Protein AF-A0A7S3IMZ7-F1 (afdb_monomer_lite)

Radius of gyration: 21.77 Å; chains: 1; bounding box: 52×44×60 Å

Sequence (100 aa):
LYITGSLITANIFANVTVIISNINSRTQKQQENLNLANTTMCNMLLPEHLRDDIREFLVTTQNNLDNQNELDHFMQMISPSLRNRVTKHIFIKAIQSNPI

InterPro domains:
  IPR018490 Cyclic nucleotide-binding domain superfamily [SSF51206] (24-100)

Structure (mmCIF, N/CA/C/O backbone):
data_AF-A0A7S3IMZ7-F1
#
_entry.id   AF-A0A7S3IMZ7-F1
#
loop_
_atom_site.group_PDB
_atom_site.id
_atom_site.type_symbol
_atom_site.label_atom_id
_atom_site.label_alt_id
_atom_site.label_comp_id
_atom_site.label_asym_id
_atom_site.label_entity_id
_atom_site.label_seq_id
_atom_site.pdbx_PDB_ins_code
_atom_site.Cartn_x
_atom_site.Cartn_y
_atom_site.Cartn_z
_atom_site.occupancy
_atom_site.B_iso_or_equiv
_atom_site.auth_seq_id
_atom_site.auth_comp_id
_atom_site.auth_asym_id
_atom_site.auth_atom_id
_atom_site.pdbx_PDB_model_num
ATOM 1 N N . LEU A 1 1 ? 17.979 3.706 -40.938 1.00 61.44 1 LEU A N 1
ATOM 2 C CA . LEU A 1 1 ? 16.670 3.304 -40.370 1.00 61.44 1 LEU A CA 1
ATOM 3 C C . LEU A 1 1 ? 16.776 2.240 -39.264 1.00 61.44 1 LEU A C 1
ATOM 5 O O . LEU A 1 1 ? 15.989 2.288 -38.329 1.00 61.44 1 LEU A O 1
ATOM 9 N N . TYR A 1 2 ? 17.746 1.315 -39.310 1.00 69.19 2 TYR A N 1
ATOM 10 C CA . TYR A 1 2 ? 17.916 0.289 -38.264 1.00 69.19 2 TYR A CA 1
ATOM 11 C C . TYR A 1 2 ? 18.345 0.845 -36.893 1.00 69.19 2 TYR A C 1
ATOM 13 O O . TYR A 1 2 ? 17.784 0.446 -35.881 1.00 69.19 2 TYR A O 1
ATOM 21 N N . ILE A 1 3 ? 19.253 1.828 -36.861 1.00 80.19 3 ILE A N 1
ATOM 22 C CA . ILE A 1 3 ? 19.748 2.443 -35.610 1.00 80.19 3 ILE A CA 1
ATOM 23 C C . ILE A 1 3 ? 18.649 3.258 -34.904 1.00 80.19 3 ILE A C 1
ATOM 25 O O . ILE A 1 3 ? 18.508 3.224 -33.685 1.00 80.19 3 ILE A O 1
ATOM 29 N N . THR A 1 4 ? 17.823 3.964 -35.678 1.00 77.75 4 THR A N 1
ATOM 30 C CA . THR A 1 4 ? 16.660 4.700 -35.160 1.00 77.75 4 THR A CA 1
ATOM 31 C C . THR A 1 4 ? 15.592 3.751 -34.616 1.00 77.75 4 THR A C 1
ATOM 33 O O . THR A 1 4 ? 15.020 4.026 -33.568 1.00 77.75 4 THR A O 1
ATOM 36 N N . GLY A 1 5 ? 15.373 2.604 -35.272 1.00 76.56 5 GLY A N 1
ATOM 37 C CA . GLY A 1 5 ? 14.483 1.555 -34.768 1.00 76.56 5 GLY A CA 1
ATOM 38 C C . GLY A 1 5 ? 14.978 0.954 -33.451 1.00 76.56 5 GLY A C 1
ATOM 39 O O . GLY A 1 5 ? 14.219 0.888 -32.489 1.00 76.56 5 GLY A O 1
ATOM 40 N N . SER A 1 6 ? 16.269 0.611 -33.359 1.00 82.56 6 SER A N 1
ATOM 41 C CA . SER A 1 6 ? 16.853 0.075 -32.123 1.00 82.56 6 SER A CA 1
ATOM 42 C C . SER A 1 6 ? 16.835 1.077 -30.964 1.00 82.56 6 SER A C 1
ATOM 44 O O . SER A 1 6 ? 16.618 0.676 -29.825 1.00 82.56 6 SER A O 1
ATOM 46 N N . LEU A 1 7 ? 17.009 2.377 -31.236 1.00 80.69 7 LEU A N 1
ATOM 47 C CA . LEU A 1 7 ? 16.912 3.438 -30.223 1.00 80.69 7 LEU A CA 1
ATOM 48 C C . LEU A 1 7 ? 15.493 3.571 -29.651 1.00 80.69 7 LEU A C 1
ATOM 50 O O . LEU A 1 7 ? 15.331 3.682 -28.436 1.00 80.69 7 LEU A O 1
ATOM 54 N N . ILE A 1 8 ? 14.467 3.524 -30.507 1.00 79.94 8 ILE A N 1
ATOM 55 C CA . ILE A 1 8 ? 13.061 3.579 -30.080 1.00 79.94 8 ILE A CA 1
ATOM 56 C C . ILE A 1 8 ? 12.719 2.351 -29.229 1.00 79.94 8 ILE A C 1
ATOM 58 O O . ILE A 1 8 ? 12.174 2.489 -28.134 1.00 79.94 8 ILE A O 1
ATOM 62 N N . THR A 1 9 ? 13.093 1.154 -29.686 1.00 78.06 9 THR A N 1
ATOM 63 C CA . THR A 1 9 ? 12.863 -0.090 -28.942 1.00 78.06 9 THR A CA 1
ATOM 64 C C . THR A 1 9 ? 13.577 -0.080 -27.589 1.00 78.06 9 THR A C 1
ATOM 66 O O . THR A 1 9 ? 12.961 -0.423 -26.583 1.00 78.06 9 THR A O 1
ATOM 69 N N . ALA A 1 10 ? 14.830 0.379 -27.521 1.00 84.12 10 ALA A N 1
ATOM 70 C CA . ALA A 1 10 ? 15.570 0.481 -26.263 1.00 84.12 10 ALA A CA 1
ATOM 71 C C . ALA A 1 10 ? 14.902 1.433 -25.256 1.00 84.12 10 ALA A C 1
ATOM 73 O O . ALA A 1 10 ? 14.832 1.117 -24.070 1.00 84.12 10 ALA A O 1
ATOM 74 N N . ASN A 1 11 ? 14.361 2.565 -25.715 1.00 83.00 11 ASN A N 1
ATOM 75 C CA . ASN A 1 11 ? 13.641 3.506 -24.854 1.00 83.00 11 ASN A CA 1
ATOM 76 C C . ASN A 1 11 ? 12.358 2.880 -24.274 1.00 83.00 11 ASN A C 1
ATOM 78 O O . ASN A 1 11 ? 12.095 2.984 -23.075 1.00 83.00 11 ASN A O 1
ATOM 82 N N . ILE A 1 12 ? 11.600 2.158 -25.103 1.00 80.62 12 ILE A N 1
ATOM 83 C CA . ILE A 1 12 ? 10.407 1.427 -24.659 1.00 80.62 12 ILE A CA 1
ATOM 84 C C . ILE A 1 12 ? 10.789 0.366 -23.620 1.00 80.62 12 ILE A C 1
ATOM 86 O O . ILE A 1 12 ? 10.182 0.317 -22.553 1.00 80.62 12 ILE A O 1
ATOM 90 N N . PHE A 1 13 ? 11.827 -0.435 -23.877 1.00 86.25 13 PHE A N 1
ATOM 91 C CA . PHE A 1 13 ? 12.298 -1.447 -22.928 1.00 86.25 13 PHE A CA 1
ATOM 92 C C . PHE A 1 13 ? 12.797 -0.844 -21.615 1.00 86.25 13 PHE A C 1
ATOM 94 O O . PHE A 1 13 ? 12.508 -1.396 -20.555 1.00 86.25 13 PHE A O 1
ATOM 101 N N . ALA A 1 14 ? 13.491 0.294 -21.654 1.00 82.12 14 ALA A N 1
ATOM 102 C CA . ALA A 1 14 ? 13.924 0.995 -20.450 1.00 82.12 14 ALA A CA 1
ATOM 103 C C . ALA A 1 14 ? 12.721 1.437 -19.602 1.00 82.12 14 ALA A C 1
ATOM 105 O O . ALA A 1 14 ? 12.666 1.134 -18.412 1.00 8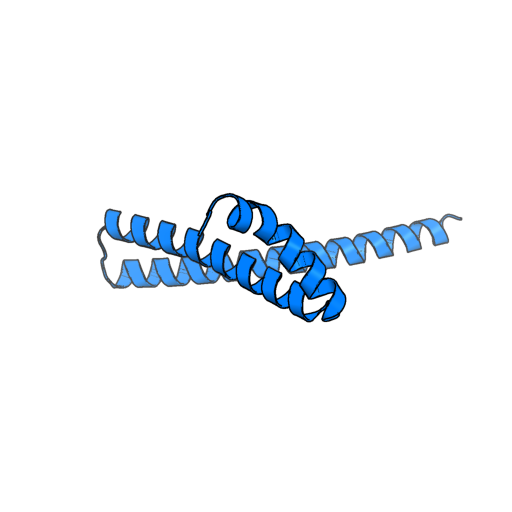2.12 14 ALA A O 1
ATOM 106 N N . ASN A 1 15 ? 11.717 2.069 -20.216 1.00 78.81 15 ASN A N 1
ATOM 107 C CA . ASN A 1 15 ? 10.508 2.495 -19.508 1.00 78.81 15 ASN A CA 1
ATOM 108 C C . ASN A 1 15 ? 9.705 1.310 -18.961 1.00 78.81 15 ASN A C 1
ATOM 110 O O . ASN A 1 15 ? 9.283 1.340 -17.808 1.00 78.81 15 ASN A O 1
ATOM 114 N N . VAL A 1 16 ? 9.545 0.237 -19.741 1.00 79.06 16 VAL A N 1
ATOM 115 C CA . VAL A 1 16 ? 8.889 -0.996 -19.277 1.00 79.06 16 VAL A CA 1
ATOM 116 C C . VAL A 1 16 ? 9.654 -1.608 -18.103 1.00 79.06 16 VAL A C 1
ATOM 118 O O . VAL A 1 16 ? 9.040 -2.008 -17.120 1.00 79.06 16 VAL A O 1
ATOM 121 N N . THR A 1 17 ? 10.987 -1.611 -18.149 1.00 85.25 17 THR A N 1
ATOM 122 C CA . THR A 1 17 ? 11.831 -2.101 -17.047 1.00 85.25 17 THR A CA 1
ATOM 123 C C . THR A 1 17 ? 11.632 -1.277 -15.776 1.00 85.25 17 THR A C 1
ATOM 125 O O . THR A 1 17 ? 11.514 -1.847 -14.695 1.00 85.25 17 THR A O 1
ATOM 128 N N . VAL A 1 18 ? 11.538 0.050 -15.894 1.00 83.56 18 VAL A N 1
ATOM 129 C CA . VAL A 1 18 ? 11.266 0.953 -14.763 1.00 83.56 18 VAL A CA 1
ATOM 130 C C . VAL A 1 18 ? 9.850 0.764 -14.210 1.00 83.56 18 VAL A C 1
ATOM 132 O O . VAL A 1 18 ? 9.641 0.818 -13.001 1.00 83.56 18 VAL A O 1
ATOM 135 N N . ILE A 1 19 ? 8.857 0.527 -15.065 1.00 78.94 19 ILE A N 1
ATOM 136 C CA . ILE A 1 19 ? 7.487 0.239 -14.621 1.00 78.94 19 ILE A CA 1
ATOM 137 C C . ILE A 1 19 ? 7.451 -1.096 -13.868 1.00 78.94 19 ILE A C 1
ATOM 139 O O . ILE A 1 19 ? 6.914 -1.160 -12.765 1.00 78.94 19 ILE A O 1
ATOM 143 N N . ILE A 1 20 ? 8.076 -2.141 -14.418 1.00 77.88 20 ILE A N 1
ATOM 144 C CA . ILE A 1 20 ? 8.156 -3.463 -13.784 1.00 77.88 20 ILE A CA 1
ATOM 145 C C . ILE A 1 20 ? 8.910 -3.385 -12.456 1.00 77.88 20 ILE A C 1
ATOM 147 O O . ILE A 1 20 ? 8.463 -3.970 -11.474 1.00 77.88 20 ILE A O 1
ATOM 151 N N . SER A 1 21 ? 10.022 -2.649 -12.387 1.00 77.69 21 SER A N 1
ATOM 152 C CA . SER A 1 21 ? 10.765 -2.492 -11.135 1.00 77.69 21 SER A CA 1
ATOM 153 C C . SER A 1 21 ? 9.938 -1.764 -10.076 1.00 77.69 21 SER A C 1
ATOM 155 O O . SER A 1 21 ? 9.929 -2.186 -8.921 1.00 77.69 21 SER A O 1
ATOM 157 N N . ASN A 1 22 ? 9.169 -0.742 -10.464 1.00 78.44 22 ASN A N 1
ATOM 158 C CA . ASN A 1 22 ? 8.249 -0.059 -9.558 1.00 78.44 22 ASN A CA 1
ATOM 159 C C . ASN A 1 22 ? 7.122 -0.980 -9.072 1.00 78.44 22 ASN A C 1
ATOM 161 O O . ASN A 1 22 ? 6.865 -1.019 -7.869 1.00 78.44 22 ASN A O 1
ATOM 165 N N . ILE A 1 23 ? 6.490 -1.752 -9.961 1.00 79.06 23 ILE A N 1
ATOM 166 C CA . ILE A 1 23 ? 5.453 -2.732 -9.592 1.00 79.06 23 ILE A CA 1
ATOM 167 C C . ILE A 1 23 ? 6.029 -3.765 -8.620 1.00 79.06 23 ILE A C 1
ATOM 169 O O . ILE A 1 23 ? 5.495 -3.947 -7.526 1.00 79.06 23 ILE A O 1
ATOM 173 N N . ASN A 1 24 ? 7.170 -4.363 -8.967 1.00 83.31 24 ASN A N 1
ATOM 174 C CA . ASN A 1 24 ? 7.841 -5.348 -8.125 1.00 83.31 24 ASN A CA 1
ATOM 175 C C . ASN A 1 24 ? 8.220 -4.764 -6.764 1.00 83.31 24 ASN A C 1
ATOM 177 O O . ASN A 1 24 ? 8.050 -5.440 -5.757 1.00 83.31 24 ASN A O 1
ATOM 181 N N . SER A 1 25 ? 8.676 -3.509 -6.705 1.00 85.62 25 SER A N 1
ATOM 182 C CA . SER A 1 25 ? 9.035 -2.862 -5.437 1.00 85.62 25 SER A CA 1
ATOM 183 C C . SER A 1 25 ? 7.836 -2.705 -4.494 1.00 85.62 25 SER A C 1
ATOM 185 O O . SER A 1 25 ? 7.981 -2.860 -3.282 1.00 85.62 25 SER A O 1
ATOM 187 N N . ARG A 1 26 ? 6.638 -2.441 -5.035 1.00 79.75 26 ARG A N 1
ATOM 188 C CA . ARG A 1 26 ? 5.398 -2.353 -4.251 1.00 79.75 26 ARG A CA 1
ATOM 189 C C . ARG A 1 26 ? 4.984 -3.732 -3.739 1.00 79.75 26 ARG A C 1
ATOM 191 O O . ARG A 1 26 ? 4.767 -3.888 -2.540 1.00 79.75 26 ARG A O 1
ATOM 198 N N . THR A 1 27 ? 4.964 -4.739 -4.614 1.00 84.62 27 THR A N 1
ATOM 199 C CA . THR A 1 27 ? 4.641 -6.126 -4.238 1.00 84.62 27 THR A CA 1
ATOM 200 C C . THR A 1 27 ? 5.635 -6.694 -3.223 1.00 84.62 27 THR A C 1
ATOM 202 O O . THR A 1 27 ? 5.228 -7.374 -2.286 1.00 84.62 27 THR A O 1
ATOM 205 N N . GLN A 1 28 ? 6.928 -6.381 -3.351 1.00 86.94 28 GLN A N 1
ATOM 206 C CA . GLN A 1 28 ? 7.957 -6.799 -2.393 1.00 86.94 28 GLN A CA 1
ATOM 207 C C . GLN A 1 28 ? 7.710 -6.212 -1.004 1.00 86.94 28 GLN A C 1
ATOM 209 O O . GLN A 1 28 ? 7.651 -6.972 -0.042 1.00 86.94 28 GLN A O 1
ATOM 214 N N . LYS A 1 29 ? 7.472 -4.898 -0.893 1.00 87.00 29 LYS A N 1
ATOM 215 C CA . LYS A 1 29 ? 7.147 -4.260 0.395 1.00 87.00 29 LYS A CA 1
ATOM 216 C C . LYS A 1 29 ? 5.893 -4.852 1.037 1.00 87.00 29 LYS A C 1
ATOM 218 O O . LYS A 1 29 ? 5.859 -5.081 2.243 1.00 87.00 29 LYS A O 1
ATOM 223 N N . GLN A 1 30 ? 4.866 -5.129 0.234 1.00 85.81 30 GLN A N 1
ATOM 224 C CA . GLN A 1 30 ? 3.648 -5.772 0.720 1.00 85.81 30 GLN A CA 1
ATOM 225 C C . GLN A 1 30 ? 3.935 -7.182 1.257 1.00 85.81 30 GLN A C 1
ATOM 227 O O . GLN A 1 30 ? 3.487 -7.531 2.349 1.00 85.81 30 GLN A O 1
ATOM 232 N N . GLN A 1 31 ? 4.728 -7.972 0.530 1.00 86.81 31 GLN A N 1
ATOM 233 C CA . GLN A 1 31 ? 5.120 -9.312 0.957 1.00 86.81 31 GLN A CA 1
ATOM 234 C C . GLN A 1 31 ? 5.982 -9.287 2.228 1.00 86.81 31 GLN A C 1
ATOM 236 O O . GLN A 1 31 ? 5.788 -10.119 3.112 1.00 86.81 31 GLN A O 1
ATOM 241 N N . GLU A 1 32 ? 6.905 -8.333 2.352 1.00 90.94 32 GLU A N 1
ATOM 242 C CA . GLU A 1 32 ? 7.722 -8.133 3.554 1.00 90.94 32 GLU A CA 1
ATOM 243 C C . GLU A 1 32 ? 6.855 -7.833 4.781 1.00 90.94 32 GLU A C 1
ATOM 245 O O . GLU A 1 32 ? 7.026 -8.471 5.822 1.00 90.94 32 GLU A O 1
ATOM 250 N N . ASN A 1 33 ? 5.868 -6.943 4.644 1.00 87.88 33 ASN A N 1
ATOM 251 C CA . ASN A 1 33 ? 4.931 -6.618 5.720 1.00 87.88 33 ASN A CA 1
ATOM 252 C C . ASN A 1 33 ? 4.094 -7.837 6.145 1.00 87.88 33 ASN A C 1
ATOM 254 O O . ASN A 1 33 ? 3.930 -8.088 7.341 1.00 87.88 33 ASN A O 1
ATOM 258 N N . LEU A 1 34 ? 3.609 -8.636 5.186 1.00 91.44 34 LEU A N 1
ATOM 259 C CA . LEU A 1 34 ? 2.882 -9.878 5.478 1.00 91.44 34 LEU A CA 1
ATOM 260 C C . LEU A 1 34 ? 3.778 -10.922 6.155 1.00 91.44 34 LEU A C 1
ATOM 262 O O . LEU A 1 34 ? 3.345 -11.600 7.086 1.00 91.44 34 LEU A O 1
ATOM 266 N N . ASN A 1 35 ? 5.037 -11.037 5.733 1.00 91.56 35 ASN A N 1
ATOM 267 C CA . ASN A 1 35 ? 6.005 -11.945 6.346 1.00 91.56 35 ASN A CA 1
ATOM 268 C C . ASN A 1 35 ? 6.332 -11.535 7.789 1.00 91.56 35 ASN A C 1
ATOM 270 O O . ASN A 1 35 ? 6.401 -12.397 8.670 1.00 91.56 35 ASN A O 1
ATOM 274 N N . LEU A 1 36 ? 6.486 -10.234 8.050 1.00 93.62 36 LEU A N 1
ATOM 275 C CA . LEU A 1 36 ? 6.695 -9.697 9.395 1.00 93.62 36 LEU A CA 1
ATOM 276 C C . LEU A 1 36 ? 5.489 -9.982 10.298 1.00 93.62 36 LEU A C 1
ATOM 278 O O . LEU A 1 36 ? 5.661 -10.474 11.417 1.00 93.62 36 LEU A O 1
ATOM 282 N N . ALA A 1 37 ? 4.275 -9.725 9.804 1.00 91.19 37 ALA A N 1
ATOM 283 C CA . ALA A 1 37 ? 3.044 -10.022 10.528 1.00 91.19 37 ALA A CA 1
ATOM 284 C C . ALA A 1 37 ? 2.930 -11.523 10.827 1.00 91.19 37 ALA A C 1
ATOM 286 O O . ALA A 1 37 ? 2.730 -11.903 11.977 1.00 91.19 37 ALA A O 1
ATOM 287 N N . ASN A 1 38 ? 3.154 -12.387 9.832 1.00 91.12 38 ASN A N 1
ATOM 288 C CA . ASN A 1 38 ? 3.150 -13.841 10.007 1.00 91.12 38 ASN A CA 1
ATOM 289 C C . ASN A 1 38 ? 4.157 -14.302 11.063 1.00 91.12 38 ASN A C 1
ATOM 291 O O . ASN A 1 38 ? 3.800 -15.067 11.956 1.00 91.12 38 ASN A O 1
ATOM 295 N N . THR A 1 39 ? 5.391 -13.803 11.001 1.00 93.62 39 THR A N 1
ATOM 296 C CA . THR A 1 39 ? 6.437 -14.138 11.977 1.00 93.62 39 THR A CA 1
ATOM 297 C C . THR A 1 39 ? 6.028 -13.713 13.385 1.00 93.62 39 THR A C 1
ATOM 299 O O . THR A 1 39 ? 6.137 -14.490 14.331 1.00 93.62 39 THR A O 1
ATOM 302 N N . THR A 1 40 ? 5.488 -12.502 13.521 1.00 94.44 40 THR A N 1
ATOM 303 C CA . THR A 1 40 ? 5.010 -11.964 14.800 1.00 94.44 40 THR A CA 1
ATOM 304 C C . THR A 1 40 ? 3.871 -12.810 15.369 1.00 94.44 40 THR A C 1
ATOM 306 O O . THR A 1 40 ? 3.911 -13.192 16.536 1.00 94.44 40 THR A O 1
ATOM 309 N N . MET A 1 41 ? 2.893 -13.174 14.538 1.00 94.88 41 MET A N 1
ATOM 310 C CA . MET A 1 41 ? 1.763 -14.009 14.944 1.00 94.88 41 MET A CA 1
ATOM 311 C C . MET A 1 41 ? 2.191 -15.420 15.369 1.00 94.88 41 MET A C 1
ATOM 313 O O . MET A 1 41 ? 1.664 -15.949 16.348 1.00 94.88 41 MET A O 1
ATOM 317 N N . CYS A 1 42 ? 3.157 -16.021 14.667 1.00 93.12 42 CYS A N 1
ATOM 318 C CA . CYS A 1 42 ? 3.739 -17.309 15.049 1.00 93.12 42 CYS A CA 1
ATOM 319 C C . CYS A 1 42 ? 4.479 -17.217 16.390 1.00 93.12 42 CYS A C 1
ATOM 321 O O . CYS A 1 42 ? 4.293 -18.076 17.248 1.00 93.12 42 CYS A O 1
ATOM 323 N N . ASN A 1 43 ? 5.259 -16.153 16.605 1.00 95.94 43 ASN A N 1
ATOM 324 C CA . ASN A 1 43 ? 5.976 -15.923 17.864 1.00 95.94 43 ASN A CA 1
ATOM 325 C C . ASN A 1 43 ? 5.026 -15.708 19.054 1.00 95.94 43 ASN A C 1
ATOM 327 O O . ASN A 1 43 ? 5.355 -16.075 20.177 1.00 95.94 43 ASN A O 1
ATOM 331 N N . MET A 1 44 ? 3.845 -15.136 18.809 1.00 95.56 44 MET A N 1
ATOM 332 C CA . MET A 1 44 ? 2.785 -14.957 19.808 1.00 95.56 44 MET A CA 1
ATOM 333 C C . MET A 1 44 ? 1.926 -16.212 20.023 1.00 95.56 44 MET A C 1
ATOM 335 O O . MET A 1 44 ? 1.013 -16.179 20.845 1.00 95.56 44 MET A O 1
ATOM 339 N N . LEU A 1 45 ? 2.202 -17.307 19.303 1.00 95.81 45 LEU A N 1
ATOM 340 C CA . LEU A 1 45 ? 1.457 -18.569 19.377 1.00 95.81 45 LEU A CA 1
ATOM 341 C C . LEU A 1 45 ? -0.052 -18.393 19.133 1.00 95.81 45 LEU A C 1
ATOM 343 O O . LEU A 1 45 ? -0.876 -19.075 19.745 1.00 95.81 45 LEU A O 1
ATOM 347 N N . LEU A 1 46 ? -0.426 -17.473 18.236 1.00 94.44 46 LEU A N 1
ATOM 348 C CA . LEU A 1 46 ? -1.833 -17.244 17.921 1.00 94.44 46 LEU A CA 1
ATOM 349 C C . LEU A 1 46 ? -2.452 -18.494 17.269 1.00 94.44 46 LEU A C 1
ATOM 351 O O . LEU A 1 46 ? -1.805 -19.155 16.449 1.00 94.44 46 LEU A O 1
ATOM 355 N N . PRO A 1 47 ? -3.713 -18.830 17.571 1.00 95.38 47 PRO A N 1
ATOM 356 C CA . PRO A 1 47 ? -4.393 -19.941 16.916 1.00 95.38 47 PRO A CA 1
ATOM 357 C C . PRO A 1 47 ? -4.616 -19.651 15.420 1.00 95.38 47 PRO A C 1
ATOM 359 O O . PRO A 1 47 ? -4.701 -18.494 15.019 1.00 95.38 47 PRO A O 1
ATOM 362 N N . GLU A 1 48 ? -4.683 -20.694 14.579 1.00 91.88 48 GLU A N 1
ATOM 363 C CA . GLU A 1 48 ? -4.717 -20.534 13.106 1.00 91.88 48 GLU A CA 1
ATOM 364 C C . GLU A 1 48 ? -5.891 -19.672 12.627 1.00 91.88 48 GLU A C 1
ATOM 366 O O . GLU A 1 48 ? -5.668 -18.756 11.848 1.00 91.88 48 GLU A O 1
ATOM 371 N N . HIS A 1 49 ? -7.093 -19.873 13.177 1.00 93.75 49 HIS A N 1
ATOM 372 C CA . HIS A 1 49 ? -8.270 -19.077 12.808 1.00 93.75 49 HIS A CA 1
ATOM 373 C C . HIS A 1 49 ? -8.042 -17.569 13.000 1.00 93.75 49 HIS A C 1
ATOM 375 O O . HIS A 1 49 ? -8.355 -16.777 12.123 1.00 93.75 49 HIS A O 1
ATOM 381 N N . LEU A 1 50 ? -7.409 -17.171 14.109 1.00 93.62 50 LEU A N 1
ATOM 382 C CA . LEU A 1 50 ? -7.123 -15.765 14.383 1.00 93.62 50 LEU A CA 1
ATOM 383 C C . LEU A 1 50 ? -6.029 -15.221 13.455 1.00 93.62 50 LEU A C 1
ATOM 385 O O . LEU A 1 50 ? -6.045 -14.049 13.091 1.00 93.62 50 LEU A O 1
ATOM 389 N N . ARG A 1 51 ? -5.069 -16.065 13.058 1.00 92.69 51 ARG A N 1
ATOM 390 C CA . ARG A 1 51 ? -4.039 -15.690 12.080 1.00 92.69 51 ARG A CA 1
ATOM 391 C C . ARG A 1 51 ? -4.640 -15.463 10.698 1.00 92.69 51 ARG A C 1
ATOM 393 O O . ARG A 1 51 ? -4.229 -14.518 10.029 1.00 92.69 51 ARG A O 1
ATOM 400 N N . ASP A 1 52 ? -5.600 -16.286 10.292 1.00 93.31 52 ASP A N 1
ATOM 401 C CA . ASP A 1 52 ? -6.320 -16.128 9.028 1.00 93.31 52 ASP A CA 1
ATOM 402 C C . ASP A 1 52 ? -7.131 -14.829 9.003 1.00 93.31 52 ASP A C 1
ATOM 404 O O . ASP A 1 52 ? -6.959 -14.036 8.075 1.00 93.31 52 ASP A O 1
ATOM 408 N N . ASP A 1 53 ? -7.882 -14.540 10.070 1.00 94.44 53 ASP A N 1
ATOM 409 C CA . ASP A 1 53 ? -8.643 -13.291 10.203 1.00 94.44 53 ASP A CA 1
ATOM 410 C C . ASP A 1 53 ? -7.728 -12.055 10.120 1.00 94.44 53 ASP A C 1
ATOM 412 O O . ASP A 1 53 ? -8.022 -11.078 9.426 1.00 94.44 53 ASP A O 1
ATOM 416 N N . ILE A 1 54 ? -6.572 -12.095 10.795 1.00 92.06 54 ILE A N 1
ATOM 417 C CA . ILE A 1 54 ? -5.595 -10.999 10.763 1.00 92.06 54 ILE A CA 1
ATOM 418 C C . ILE A 1 54 ? -4.989 -10.840 9.360 1.00 92.06 54 ILE A C 1
ATOM 420 O O . ILE A 1 54 ? -4.821 -9.709 8.898 1.00 92.06 54 ILE A O 1
ATOM 424 N N . ARG A 1 55 ? -4.663 -11.934 8.655 1.00 90.56 55 ARG A N 1
ATOM 425 C CA . ARG A 1 55 ? -4.144 -11.876 7.272 1.00 90.56 55 ARG A CA 1
ATOM 426 C C . ARG A 1 55 ? -5.164 -11.258 6.327 1.00 90.56 55 ARG A C 1
ATOM 428 O O . ARG A 1 55 ? -4.806 -10.366 5.559 1.00 90.56 55 ARG A O 1
ATOM 435 N N . GLU A 1 56 ? -6.413 -11.710 6.390 1.00 91.88 56 GLU A N 1
ATOM 436 C CA . GLU A 1 56 ? -7.496 -11.189 5.558 1.00 91.88 56 GLU A CA 1
ATOM 437 C C . GLU A 1 56 ? -7.717 -9.696 5.818 1.00 91.88 56 GLU A C 1
ATOM 439 O O . GLU A 1 56 ? -7.790 -8.894 4.878 1.00 91.88 56 GLU A O 1
ATOM 444 N N . PHE A 1 57 ? -7.728 -9.302 7.094 1.00 91.19 57 PHE A N 1
ATOM 445 C CA . PHE A 1 57 ? -7.833 -7.904 7.484 1.00 91.19 57 PHE A CA 1
ATOM 446 C C . PHE A 1 57 ? -6.664 -7.066 6.953 1.00 91.19 57 PHE A C 1
ATOM 448 O O . PHE A 1 57 ? -6.890 -5.989 6.400 1.00 91.19 57 PHE A O 1
ATOM 455 N N . LEU A 1 58 ? -5.421 -7.544 7.079 1.00 88.38 58 LEU A N 1
ATOM 456 C CA . LEU A 1 58 ? -4.233 -6.831 6.603 1.00 88.38 58 LEU A CA 1
ATOM 457 C C . LEU A 1 58 ? -4.236 -6.657 5.082 1.00 88.38 58 LEU A C 1
ATOM 459 O O . LEU A 1 58 ? -3.964 -5.558 4.604 1.00 88.38 58 LEU A O 1
ATOM 463 N N . VAL A 1 59 ? -4.582 -7.699 4.320 1.00 87.88 59 VAL A N 1
ATOM 464 C CA . VAL A 1 59 ? -4.667 -7.612 2.853 1.00 87.88 59 VAL A CA 1
ATOM 465 C C . VAL A 1 59 ? -5.757 -6.626 2.436 1.00 87.88 59 VAL A C 1
ATOM 467 O O . VAL A 1 59 ? -5.515 -5.747 1.608 1.00 87.88 59 VAL A O 1
ATOM 470 N N . THR A 1 60 ? -6.942 -6.726 3.038 1.00 86.00 60 THR A N 1
ATOM 471 C CA . THR A 1 60 ? -8.079 -5.856 2.709 1.00 86.00 60 THR A CA 1
ATOM 472 C C . THR A 1 60 ? -7.797 -4.399 3.072 1.00 86.00 60 THR A C 1
ATOM 474 O O . THR A 1 60 ? -8.051 -3.494 2.274 1.00 86.00 60 THR A O 1
ATOM 477 N N . THR A 1 61 ? -7.229 -4.163 4.255 1.00 86.38 61 THR A N 1
ATOM 478 C CA . THR A 1 61 ? -6.909 -2.818 4.746 1.00 86.38 61 THR A CA 1
ATOM 479 C C . THR A 1 61 ? -5.799 -2.175 3.925 1.00 86.38 61 THR A C 1
ATOM 481 O O . THR A 1 61 ? -5.939 -1.017 3.541 1.00 86.38 61 THR A O 1
ATOM 484 N N . GLN A 1 62 ? -4.736 -2.916 3.597 1.00 78.94 62 GLN A N 1
ATOM 485 C CA . GLN A 1 62 ? -3.640 -2.409 2.770 1.00 78.94 62 GLN A CA 1
ATOM 486 C C . GLN A 1 62 ? -4.140 -1.988 1.385 1.00 78.94 62 GLN A C 1
ATOM 488 O O . GLN A 1 62 ? -3.887 -0.864 0.961 1.00 78.94 62 GLN A O 1
ATOM 493 N N . ASN A 1 63 ? -4.933 -2.840 0.726 1.00 78.12 63 ASN A N 1
ATOM 494 C CA . ASN A 1 63 ? -5.514 -2.519 -0.577 1.00 78.12 63 ASN A CA 1
ATOM 495 C C . ASN A 1 63 ? -6.395 -1.258 -0.516 1.00 78.12 63 ASN A C 1
ATOM 497 O O . ASN A 1 63 ? -6.391 -0.448 -1.440 1.00 78.12 63 ASN A O 1
ATOM 501 N N . ASN A 1 64 ? -7.153 -1.068 0.568 1.00 82.06 64 ASN A N 1
ATOM 502 C CA . ASN A 1 64 ? -7.995 0.114 0.742 1.00 82.06 64 ASN A CA 1
ATOM 503 C C . ASN A 1 64 ? -7.162 1.385 0.991 1.00 82.06 64 ASN A C 1
ATOM 505 O O . ASN A 1 64 ? -7.381 2.400 0.333 1.00 82.06 64 ASN A O 1
ATOM 509 N N . LEU A 1 65 ? -6.172 1.321 1.886 1.00 80.25 65 LEU A N 1
ATOM 510 C CA . LEU A 1 65 ? -5.272 2.439 2.181 1.00 80.25 65 LEU A CA 1
ATOM 511 C C . LEU A 1 65 ? -4.472 2.877 0.951 1.00 80.25 65 LEU A C 1
ATOM 513 O O . LEU A 1 65 ? -4.342 4.075 0.709 1.00 80.25 65 LEU A O 1
ATOM 517 N N . ASP A 1 66 ? -3.972 1.934 0.153 1.00 79.62 66 ASP A N 1
ATOM 518 C CA . ASP A 1 66 ? -3.228 2.247 -1.070 1.00 79.62 66 ASP A CA 1
ATOM 519 C C . ASP A 1 66 ? -4.110 2.974 -2.090 1.00 79.62 66 ASP A C 1
ATOM 521 O O . ASP A 1 66 ? -3.711 4.011 -2.622 1.00 79.62 66 ASP A O 1
ATOM 525 N N . ASN A 1 67 ? -5.348 2.507 -2.278 1.00 79.69 67 ASN A N 1
ATOM 526 C CA . ASN A 1 67 ? -6.318 3.170 -3.149 1.00 79.69 67 ASN A CA 1
ATOM 527 C C . ASN A 1 67 ? -6.674 4.585 -2.659 1.00 79.69 67 ASN A C 1
ATOM 529 O O . ASN A 1 67 ? -6.831 5.500 -3.469 1.00 79.69 67 ASN A O 1
ATOM 533 N N . GLN A 1 68 ? -6.797 4.784 -1.342 1.00 79.38 68 GLN A N 1
ATOM 534 C CA . GLN A 1 68 ? -7.061 6.103 -0.756 1.00 79.38 68 GLN A CA 1
ATOM 535 C C . GLN A 1 68 ? -5.877 7.054 -0.945 1.00 79.38 68 GLN A C 1
ATOM 537 O O . GLN A 1 68 ? -6.071 8.184 -1.388 1.00 79.38 68 GLN A O 1
ATOM 542 N N . ASN A 1 69 ? -4.655 6.591 -0.674 1.00 85.00 69 ASN A N 1
ATOM 543 C CA . ASN A 1 69 ? -3.440 7.381 -0.865 1.00 85.00 69 ASN A CA 1
ATOM 544 C C . ASN A 1 69 ? -3.246 7.778 -2.334 1.00 85.00 69 ASN A C 1
ATOM 546 O O . ASN A 1 69 ? -2.864 8.911 -2.626 1.00 85.00 69 ASN A O 1
ATOM 550 N N . GLU A 1 70 ? -3.523 6.865 -3.268 1.00 79.56 70 GLU A N 1
ATOM 551 C CA . GLU A 1 70 ? -3.434 7.142 -4.701 1.00 79.56 70 GLU A CA 1
ATOM 552 C C . GLU A 1 70 ? -4.486 8.165 -5.149 1.00 79.56 70 GLU A C 1
ATOM 554 O O . GLU A 1 70 ? -4.158 9.101 -5.883 1.00 79.56 70 GLU A O 1
ATOM 559 N N . LEU A 1 71 ? -5.722 8.052 -4.650 1.00 81.06 71 LEU A N 1
ATOM 560 C CA . LEU A 1 71 ? -6.772 9.039 -4.899 1.00 81.06 71 LEU A CA 1
ATOM 561 C C . LEU A 1 71 ? -6.394 10.418 -4.345 1.00 81.06 71 LEU A C 1
ATOM 563 O O . LEU A 1 71 ? -6.528 11.415 -5.055 1.00 81.06 71 LEU A O 1
ATOM 567 N N . ASP A 1 72 ? -5.902 10.488 -3.110 1.00 84.81 72 ASP A N 1
ATOM 568 C CA . ASP A 1 72 ? -5.482 11.744 -2.487 1.00 84.81 72 ASP A CA 1
ATOM 569 C C . ASP A 1 72 ? -4.326 12.386 -3.250 1.00 84.81 72 ASP A C 1
ATOM 571 O O . ASP A 1 72 ? -4.352 13.590 -3.529 1.00 84.81 72 ASP A O 1
ATOM 575 N N . HIS A 1 73 ? -3.341 11.586 -3.656 1.00 85.00 73 HIS A N 1
ATOM 576 C CA . HIS A 1 73 ? -2.222 12.068 -4.450 1.00 85.00 73 HIS A CA 1
ATOM 577 C C . HIS A 1 73 ? -2.684 12.592 -5.816 1.00 85.00 73 HIS A C 1
ATOM 579 O O . HIS A 1 73 ? -2.348 13.716 -6.195 1.00 85.00 73 HIS A O 1
ATOM 585 N N . PHE A 1 74 ? -3.537 11.841 -6.518 1.00 84.19 74 PHE A N 1
ATOM 586 C CA . PHE A 1 74 ? -4.149 12.282 -7.770 1.00 84.19 74 PHE A CA 1
ATOM 587 C C . PHE A 1 74 ? -4.909 13.604 -7.597 1.00 84.19 74 PH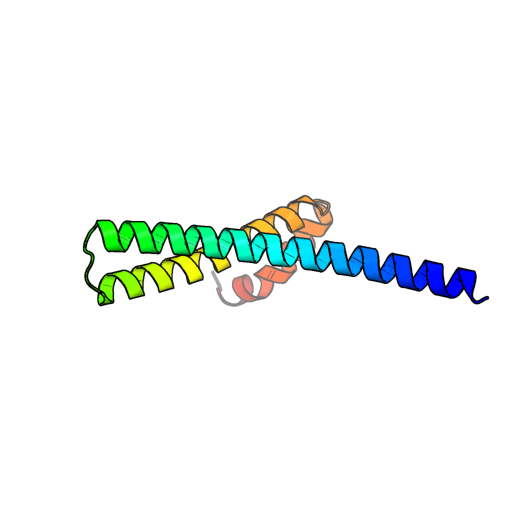E A C 1
ATOM 589 O O . PHE A 1 74 ? -4.730 14.544 -8.376 1.00 84.19 74 PHE A O 1
ATOM 596 N N . MET A 1 75 ? -5.714 13.719 -6.538 1.00 83.62 75 MET A N 1
ATOM 597 C CA . MET A 1 75 ? -6.459 14.937 -6.240 1.00 83.62 75 MET A CA 1
ATOM 598 C C . MET A 1 75 ? -5.535 16.123 -5.942 1.00 83.62 75 MET A C 1
ATOM 600 O O . MET A 1 75 ? -5.932 17.267 -6.174 1.00 83.62 75 MET A O 1
ATOM 604 N N . GLN A 1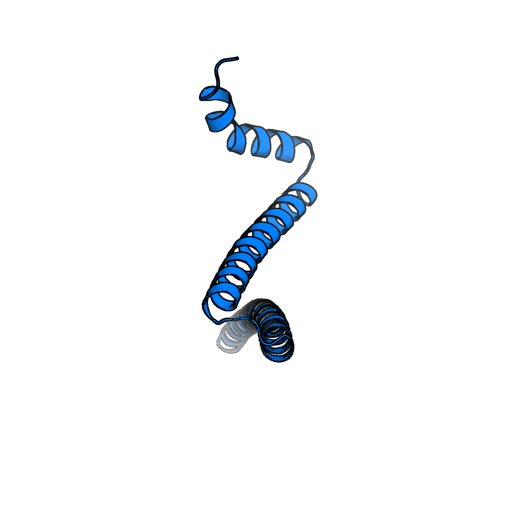 76 ? -4.335 15.907 -5.391 1.00 86.56 76 GLN A N 1
ATOM 605 C CA . GLN A 1 76 ? -3.326 16.949 -5.135 1.00 86.56 76 GLN A CA 1
ATOM 606 C C . GLN A 1 76 ? -2.575 17.392 -6.399 1.00 86.56 76 GLN A C 1
ATOM 608 O O . GLN A 1 76 ? -2.136 18.538 -6.463 1.00 86.56 76 GLN A O 1
ATOM 613 N N . MET A 1 77 ? -2.465 16.531 -7.413 1.00 81.94 77 MET A N 1
ATOM 614 C CA . MET A 1 77 ? -1.811 16.862 -8.686 1.00 81.94 77 MET A CA 1
ATOM 615 C C . MET A 1 77 ? -2.658 17.760 -9.598 1.00 81.94 77 MET A C 1
ATOM 617 O O . MET A 1 77 ? -2.119 18.446 -10.467 1.00 81.94 77 MET A O 1
ATOM 621 N N . ILE A 1 78 ? -3.983 17.749 -9.437 1.00 86.25 78 ILE A N 1
ATOM 622 C CA . ILE A 1 78 ? -4.911 18.513 -10.281 1.00 86.25 78 ILE A CA 1
ATOM 623 C C . ILE A 1 78 ? -5.276 19.868 -9.665 1.00 86.25 78 ILE A C 1
ATOM 625 O O . ILE A 1 78 ? -5.306 20.044 -8.448 1.00 86.25 78 ILE A O 1
ATOM 629 N N . SER A 1 79 ? -5.602 20.843 -10.519 1.00 85.94 79 SER A N 1
ATOM 630 C CA . SER A 1 79 ? -5.994 22.178 -10.060 1.00 85.94 79 SER A CA 1
ATOM 631 C C . SER A 1 79 ? -7.305 22.149 -9.253 1.00 85.94 79 SER A C 1
ATOM 633 O O . SER A 1 79 ? -8.156 21.282 -9.486 1.00 85.94 79 SER A O 1
ATOM 635 N N . PRO A 1 80 ? -7.544 23.125 -8.354 1.00 86.31 80 PRO A N 1
ATOM 636 C CA . PRO A 1 80 ? -8.757 23.161 -7.530 1.00 86.31 80 PRO A CA 1
ATOM 637 C C . PRO A 1 80 ? -10.064 23.135 -8.340 1.00 86.31 80 PRO A C 1
ATOM 639 O O . PRO A 1 80 ? -11.047 22.516 -7.932 1.00 86.31 80 PRO A O 1
ATOM 642 N N . SER A 1 81 ? -10.078 23.765 -9.520 1.00 85.00 81 SER A N 1
ATOM 643 C CA . SER A 1 81 ? -11.246 23.772 -10.407 1.00 85.00 81 SER A CA 1
ATOM 644 C C . SER A 1 81 ? -11.517 22.397 -11.028 1.00 85.00 81 SER A C 1
ATOM 646 O O . SER A 1 81 ? -12.677 21.989 -11.118 1.00 85.00 81 SER A O 1
ATOM 648 N N . LEU A 1 82 ? -10.472 21.653 -11.411 1.00 84.88 82 LEU A N 1
ATOM 649 C CA . LEU A 1 82 ? -10.606 20.272 -11.878 1.00 84.88 82 LEU A CA 1
ATOM 650 C C . LEU A 1 82 ? -11.004 19.339 -10.735 1.00 84.88 82 LEU A C 1
ATOM 652 O O . LEU A 1 82 ? -11.914 18.532 -10.921 1.00 84.88 82 LEU A O 1
ATOM 656 N N . ARG A 1 83 ? -10.402 19.499 -9.551 1.00 86.69 83 ARG A N 1
ATOM 657 C CA . ARG A 1 83 ? -10.756 18.740 -8.346 1.00 86.69 83 ARG A CA 1
ATOM 658 C C . ARG A 1 83 ? -12.254 18.829 -8.062 1.00 86.69 83 ARG A C 1
ATOM 660 O O . ARG A 1 83 ? -12.908 17.801 -7.955 1.00 86.69 83 ARG A O 1
ATOM 667 N N . ASN A 1 84 ? -1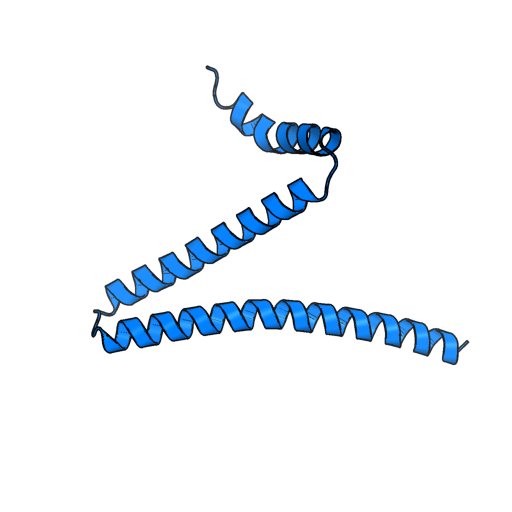2.832 20.032 -8.064 1.00 84.88 84 ASN A N 1
ATOM 668 C CA . ASN A 1 84 ? -14.273 20.216 -7.854 1.00 84.88 84 ASN A CA 1
ATOM 669 C C . ASN A 1 84 ? -15.140 19.481 -8.887 1.00 84.88 84 ASN A C 1
ATOM 671 O O . ASN A 1 84 ? -16.174 18.910 -8.537 1.00 84.88 84 ASN A O 1
ATOM 675 N N . ARG A 1 85 ? -14.731 19.471 -10.161 1.00 86.75 85 ARG A N 1
ATOM 676 C CA . ARG A 1 85 ? -15.459 18.755 -11.222 1.00 86.75 85 ARG A CA 1
ATOM 677 C C . ARG A 1 85 ? -15.383 17.242 -11.037 1.00 86.75 85 ARG A C 1
ATOM 679 O O . ARG A 1 85 ? -16.403 16.572 -11.177 1.00 86.75 85 ARG A O 1
ATOM 686 N N . VAL A 1 86 ? -14.200 16.727 -10.708 1.00 86.56 86 VAL A N 1
ATOM 687 C CA . VAL A 1 86 ? -13.961 15.302 -10.452 1.00 86.56 86 VAL A CA 1
ATOM 688 C C . VAL A 1 86 ? -14.747 14.842 -9.225 1.00 86.56 86 VAL A C 1
ATOM 690 O O . VAL A 1 86 ? -15.534 13.908 -9.334 1.00 86.56 86 VAL A O 1
ATOM 693 N N . THR A 1 87 ? -14.632 15.546 -8.094 1.00 85.88 87 THR A N 1
ATOM 694 C CA . THR A 1 87 ? -15.385 15.254 -6.864 1.00 85.88 87 THR A CA 1
ATOM 695 C C . THR A 1 87 ? -16.886 15.241 -7.130 1.00 85.88 87 THR A C 1
ATOM 697 O O . THR A 1 87 ? -17.570 14.281 -6.781 1.00 85.88 87 THR A O 1
ATOM 700 N N . LYS A 1 88 ? -17.411 16.262 -7.822 1.00 85.69 88 LYS A N 1
ATOM 701 C CA . LYS A 1 88 ? -18.835 16.310 -8.169 1.00 85.69 88 LYS A CA 1
ATOM 702 C C . LYS A 1 88 ? -19.253 15.090 -8.985 1.00 85.69 88 LYS A C 1
ATOM 704 O O . LYS A 1 88 ? -20.313 14.546 -8.724 1.00 85.69 88 LYS A O 1
ATOM 709 N N . HIS A 1 89 ? -18.439 14.648 -9.940 1.00 86.62 89 HIS A N 1
ATOM 710 C CA . HIS A 1 89 ? -18.755 13.488 -10.771 1.00 86.62 89 HIS A CA 1
ATOM 711 C C . HIS A 1 89 ? -18.710 12.160 -9.999 1.00 86.62 89 HIS A C 1
ATOM 713 O O . HIS A 1 89 ? -19.606 11.337 -10.168 1.00 86.62 89 HIS A O 1
ATOM 719 N N . ILE A 1 90 ? -17.715 11.964 -9.129 1.00 84.62 90 ILE A N 1
ATOM 720 C CA . ILE A 1 90 ? -17.567 10.741 -8.324 1.00 84.62 90 ILE A CA 1
ATOM 721 C C . ILE A 1 90 ? -18.734 10.593 -7.339 1.00 84.62 90 ILE A C 1
ATOM 723 O O . ILE A 1 90 ? -19.312 9.514 -7.215 1.00 84.62 90 ILE A O 1
ATOM 727 N N . PHE A 1 91 ? -19.127 11.682 -6.674 1.00 83.75 91 PHE A N 1
ATOM 728 C CA . PHE A 1 91 ? -20.117 11.631 -5.597 1.00 83.75 91 PHE A CA 1
ATOM 729 C C . PHE A 1 91 ? -21.559 11.905 -6.041 1.00 83.75 91 PHE A C 1
ATOM 731 O O . PHE A 1 91 ? -22.468 11.768 -5.225 1.00 83.75 91 PHE A O 1
ATOM 738 N N . ILE A 1 92 ? -21.822 12.239 -7.313 1.00 82.62 92 ILE A N 1
ATOM 739 C CA . ILE A 1 92 ? -23.184 12.595 -7.753 1.00 82.62 92 ILE A CA 1
ATOM 740 C C . ILE A 1 92 ? -24.194 11.469 -7.538 1.00 82.62 92 ILE A C 1
ATOM 742 O O . ILE A 1 92 ? -25.306 11.735 -7.098 1.00 82.62 92 ILE A O 1
ATOM 746 N N . LYS A 1 93 ? -23.794 10.213 -7.779 1.00 75.31 93 LYS A N 1
ATOM 747 C CA . LYS A 1 93 ? -24.662 9.047 -7.565 1.00 75.31 93 LYS A CA 1
ATOM 748 C C . LYS A 1 93 ? -24.979 8.851 -6.081 1.00 75.31 93 LYS A C 1
ATOM 750 O O . LYS A 1 93 ? -26.129 8.627 -5.734 1.00 75.31 93 LYS A O 1
ATOM 755 N N . ALA A 1 94 ? -23.977 8.997 -5.213 1.00 75.06 94 ALA A N 1
ATOM 756 C CA . ALA A 1 94 ? -24.152 8.873 -3.766 1.00 75.06 94 ALA A CA 1
ATOM 757 C C . ALA A 1 94 ? -25.056 9.981 -3.199 1.00 75.06 94 ALA A C 1
ATOM 759 O O . ALA A 1 94 ? -25.914 9.708 -2.367 1.00 75.06 94 ALA A O 1
ATOM 760 N N . ILE A 1 95 ? -24.905 11.214 -3.693 1.00 76.12 95 ILE A N 1
ATOM 761 C CA . ILE A 1 95 ? -25.729 12.363 -3.290 1.00 76.12 95 ILE A CA 1
ATOM 762 C C . ILE A 1 95 ? -27.171 12.212 -3.796 1.00 76.12 95 ILE A C 1
ATOM 764 O O . ILE A 1 95 ? -28.106 12.539 -3.080 1.00 76.12 95 ILE A O 1
ATOM 768 N N . GLN A 1 96 ? -27.377 1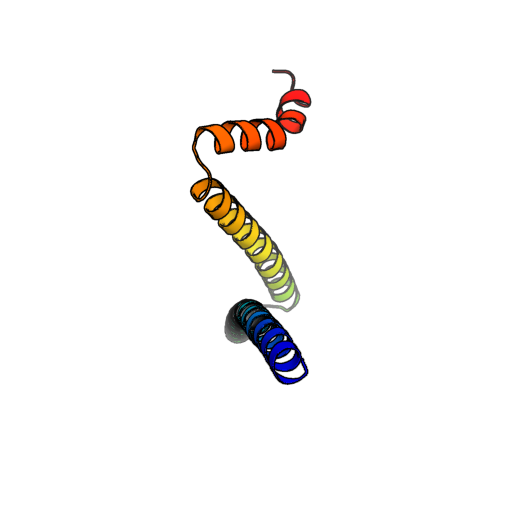1.695 -5.010 1.00 78.44 96 GLN A N 1
ATOM 769 C CA . GLN A 1 96 ? -28.717 11.482 -5.572 1.00 78.44 96 GLN A CA 1
ATOM 770 C C . GLN A 1 96 ? -29.479 10.324 -4.913 1.00 78.44 96 GLN A C 1
ATOM 772 O O . GLN A 1 96 ? -30.706 10.345 -4.890 1.00 78.44 96 GLN A O 1
ATOM 777 N N . SER A 1 97 ? -28.771 9.323 -4.381 1.00 76.00 97 SER A N 1
ATOM 778 C CA . SER A 1 97 ? -29.378 8.177 -3.693 1.00 76.00 97 SER A CA 1
ATOM 779 C C . SER A 1 97 ? -29.758 8.439 -2.232 1.00 76.00 97 SER A C 1
ATOM 781 O O . SER A 1 97 ? -30.446 7.605 -1.654 1.00 76.00 97 SER A O 1
ATOM 783 N N . ASN A 1 98 ? -29.366 9.577 -1.650 1.00 63.12 98 ASN A N 1
ATOM 784 C CA . ASN A 1 98 ? -29.821 10.021 -0.332 1.00 63.12 98 ASN A CA 1
ATOM 785 C C . ASN A 1 98 ? -30.606 11.335 -0.474 1.00 63.12 98 ASN A C 1
ATOM 787 O O . ASN A 1 98 ? -30.002 12.410 -0.419 1.00 63.12 98 ASN A O 1
ATOM 791 N N . PRO A 1 99 ? -31.938 11.287 -0.670 1.00 59.16 99 PRO A N 1
ATOM 792 C CA . PRO A 1 99 ? -32.761 12.459 -0.419 1.00 59.16 99 PRO A CA 1
ATOM 793 C C . PRO A 1 99 ? -32.642 12.804 1.071 1.00 59.16 99 PRO A C 1
ATOM 795 O O . PRO A 1 99 ? -32.841 11.942 1.926 1.00 59.16 99 PRO A O 1
ATOM 798 N N . ILE A 1 100 ? -32.231 14.041 1.346 1.00 60.75 100 ILE A N 1
ATOM 799 C CA . ILE A 1 100 ? -32.182 14.631 2.692 1.00 60.75 100 ILE A CA 1
ATOM 800 C C . ILE A 1 100 ? -33.593 14.647 3.283 1.00 60.75 100 ILE A C 1
ATOM 802 O O . ILE A 1 100 ? -34.527 14.991 2.519 1.00 60.75 100 ILE A O 1
#

Secondary structure (DSSP, 8-state):
-HHHHHHHHHHHHHHHHHHHHHHHHHHHHHHHHHHHHHHHHHHTT--HHHHHHHHHHHHHHHHHHHHHHHHHHHHHHS-HHHHHHHHHHHHHHHHHT---

pLDDT: mean 84.22, std 7.44, range [59.16, 95.94]

Organism: NCBI:txid197538

Foldseek 3Di:
DVVVVVVVVVVVVVVVVVVVVVVVVVVVVLVVVLVVLVVVCVVVVPDPVVNVVVSVVSVVVVVVVVVVVVVVVVLVVDDPVVSVVVVCVVCVVVVVVDDD

=== Feature glossary ===
Key to the feature types in this record:

Secondary structure (8-state, DSSP). Secondary structure is the local, repeating backbone conformation. DSSP classifies it into eight states by reading the hydrogen-bond network: three helix types (H, G, I), two β types (E, B), two non-regular types (T, S), and unstructured coil (-).

Backbone torsions (φ/ψ). Backbone dihedral angles. Every residue except chain termini has a φ (preceding-C → N → Cα → C) and a ψ (N → Cα → C → next-N). They are reported in degrees following the IUPAC sign convention. Secondary structure is essentially a statement about which (φ, ψ) basin each residue occupies.

Predicted aligned error. Predicted Aligned Error (PAE) is an AlphaFold confidence matrix: entry (i, j) is the expected error in the position of residue j, in ångströms, when the prediction is superimposed on the true structure at residue i. Low PAE within a block of residues means that block is internally rigid and well-predicted; high PAE between two blocks means their relative placement is uncertain even if each block individu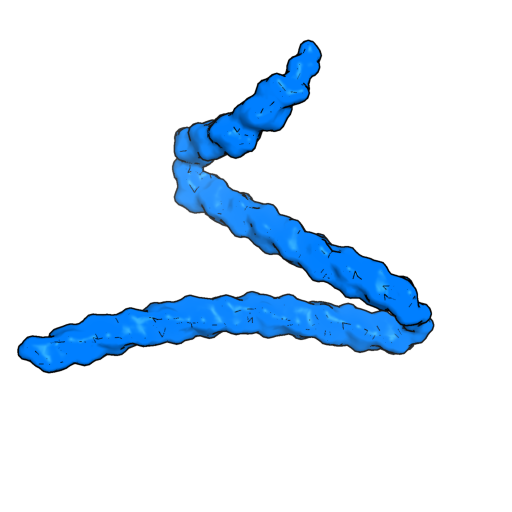ally is confident.

B-factor. B-factor (Debye–Waller factor) reflects atomic displacement in the crystal lattice. It is an experimental observable (units Å²), not a prediction; low values mean the atom is pinned down, high values mean it moves or is heterogeneous across the crystal.

Secondary structure (3-state, P-SEA). Three-state secondary structure (P-SEA) collapses the eight DSSP classes into helix (a), strand (b), and coil (c). P-SEA assigns these from Cα geometry alone — distances and angles — without requiring backbone oxygens, so it works on any Cα trace.

Sequence. Primary structure: the covalent order of the twenty standard amino acids along the backbone. Two proteins with the same sequence will (almost always) fold to the same structure; two with 30% identity often share a fold but not the details.

pLDDT. pLDDT is the predicted lDDT-Cα score: AlphaFold's confidence that the local environment of each residue (all inter-atomic distances within 15 Å) is correctly placed. It is a per-residue number between 0 and 100, with higher meaning more reliable.

InterPro / GO / CATH / organism. Functional annotations link the protein to curated databases. InterPro entries identify conserved domains and families by matching the sequence against member-database signatures (Pfam, PROSITE, CDD, …). Gene Ontology (GO) terms describe molecular function, biological process, and cellular component in a controlled vocabulary. CATH places the structure in a hierarchical fold classification (Class/Architecture/Topology/Homologous-superfamily). The organism is the source species.

Contact-map, Ramachandran, and PAE plots. Three diagnostic plots accompany the record. The Cα contact map visualizes the tertiary structure as a 2D adjacency matrix (8 Å cutoff, sequence-local contacts suppressed). The Ramachandran plot shows the distribution of backbone (φ, ψ) torsions, with points in the α and β basins reflecting secondary structure content. The PAE plot shows AlphaFold's inter-residue confidence as a color matrix.

mmCIF coordinates. The mmCIF table is the protein's shape written out atom by atom. For each backbone N, Cα, C, and carbonyl O, it records an (x, y, z) coordinate triple in Å plus the residue type, chain letter, and residue number.

Radius of gyration, Cα contacts, bounding box. Three whole-structure scalars: the radius of gyration (RMS distance of Cα from centroid, in Å), the count of Cα–Cα contacts (pairs closer than 8 Å and separated by more than four residues in sequence — i.e. tertiary, not local, contacts), and the bounding-box dimensions. Together they distinguish compact globular folds from extended fibres or disordered chains.

Foldseek 3Di. The Foldseek 3Di string encodes local tertiary geometry as a 20-letter alphabet — one character per residue — derived from the relative positions of nearby Cα atoms. Unlike the amino-acid sequence, 3Di is a direct function of the 3D structure, so two proteins with the same fold have similar 3Di strings even at low sequence identity.

Rendered structure images. Six rendered views show the 3D structure from the faces of a cube — i.e. along ±x, ±y, ±z. Rendering representation is drawn randomly per protein from cartoon (secondary-structure ribbons), sticks (backbone bonds), or molecular surface; coloring is either N→C rainbow (blue at the N-terminus through red at the C-terminus) or one color per chain.

Nearest PDB structures. The Foldseek neighbor list gives the closest experimentally determined structures in the PDB, ranked by structural alignment. TM-score near 1 means near-identical fold; near 0.3 means only rough topology match. This is how one finds what a novel AlphaFold prediction most resembles in the solved-structure universe.

Solvent-accessible surface area. SASA measures how much of the protein is reachable by solvent. It is computed by rolling a water-sized probe over the atomic surface and summing the exposed area (Å²). Per-residue SASA distinguishes core (buried, low SASA) from surface (exposed, high SASA) residues; total SASA is a whole-molecule size measure.